Protein AF-A0A5S3SB17-F1 (afdb_monomer_lite)

Structure (mmCIF, N/CA/C/O backbone):
data_AF-A0A5S3SB17-F1
#
_entry.id   AF-A0A5S3SB17-F1
#
loop_
_atom_site.group_PDB
_atom_site.id
_atom_site.type_symbol
_atom_site.label_atom_id
_atom_site.label_alt_id
_atom_site.label_comp_id
_atom_site.label_asym_id
_atom_site.label_entity_id
_atom_site.label_seq_id
_atom_site.pdbx_PDB_i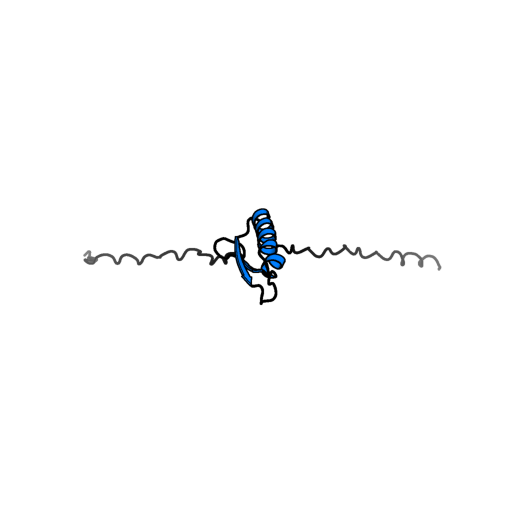ns_code
_atom_site.Cartn_x
_atom_site.Cartn_y
_atom_site.Cartn_z
_atom_site.occupancy
_atom_site.B_iso_or_equiv
_atom_site.auth_seq_id
_atom_site.auth_comp_id
_atom_site.auth_asym_id
_atom_site.auth_atom_id
_atom_site.pdbx_PDB_model_num
ATOM 1 N N . MET A 1 1 ? 62.655 42.473 -9.361 1.00 47.12 1 MET A N 1
ATOM 2 C CA . MET A 1 1 ? 61.845 42.628 -10.588 1.00 47.12 1 MET A CA 1
ATOM 3 C C . MET A 1 1 ? 60.594 41.774 -10.428 1.00 47.12 1 MET A C 1
ATOM 5 O O . MET A 1 1 ? 60.666 40.560 -10.563 1.00 47.12 1 MET A O 1
ATOM 9 N N . SER A 1 2 ? 59.491 42.386 -9.990 1.00 50.31 2 SER A N 1
ATOM 10 C CA . SER A 1 2 ? 58.206 41.725 -9.734 1.00 50.31 2 SER A CA 1
ATOM 11 C C . SER A 1 2 ? 57.510 41.427 -11.061 1.00 50.31 2 SER A C 1
ATOM 13 O O . SER A 1 2 ? 57.003 42.321 -11.732 1.00 50.31 2 SER A O 1
ATOM 15 N N . LYS A 1 3 ? 57.520 40.157 -11.468 1.00 53.22 3 LYS A N 1
ATOM 16 C CA . LYS A 1 3 ? 56.873 39.688 -12.697 1.00 53.22 3 LYS A CA 1
ATOM 17 C C . LYS A 1 3 ? 55.913 38.547 -12.381 1.00 53.22 3 LYS A C 1
ATOM 19 O O . LYS A 1 3 ? 56.143 37.411 -12.761 1.00 53.22 3 LYS A O 1
ATOM 24 N N . PHE A 1 4 ? 54.831 38.882 -11.687 1.00 56.66 4 PHE A N 1
ATOM 25 C CA . PHE A 1 4 ? 53.635 38.041 -11.608 1.00 56.66 4 PHE A CA 1
ATOM 26 C C . PHE A 1 4 ? 52.398 38.904 -11.866 1.00 56.66 4 PHE A C 1
ATOM 28 O O . PHE A 1 4 ? 51.474 38.988 -11.066 1.00 56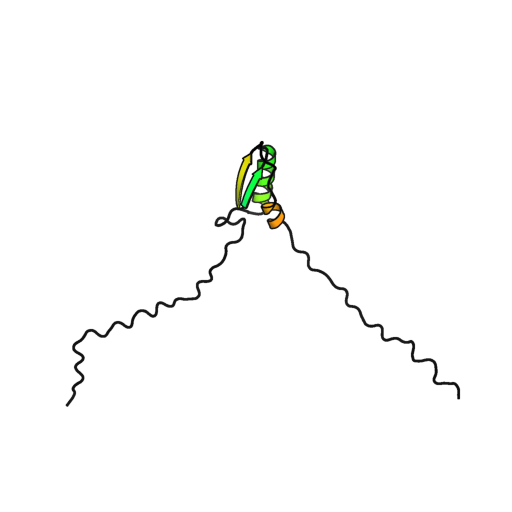.66 4 PHE A O 1
ATOM 35 N N . PHE A 1 5 ? 52.411 39.590 -13.010 1.00 53.97 5 PHE A N 1
ATOM 36 C CA . PHE A 1 5 ? 51.205 40.133 -13.619 1.00 53.97 5 PHE A CA 1
ATOM 37 C C . PHE A 1 5 ? 50.408 38.967 -14.211 1.00 53.97 5 PHE A C 1
ATOM 39 O O . PHE A 1 5 ? 50.555 38.639 -15.387 1.00 53.97 5 PHE A O 1
ATOM 46 N N . PHE A 1 6 ? 49.562 38.327 -13.410 1.00 60.81 6 PHE A N 1
ATOM 47 C CA . PHE A 1 6 ? 48.415 37.625 -13.974 1.00 60.81 6 PHE A CA 1
ATOM 48 C C . PHE A 1 6 ? 47.397 38.698 -14.395 1.00 60.81 6 PHE A C 1
ATOM 50 O O . PHE A 1 6 ? 46.611 39.170 -13.585 1.00 60.81 6 PHE A O 1
ATOM 57 N N . MET A 1 7 ? 47.445 39.134 -15.661 1.00 62.25 7 MET A N 1
ATOM 58 C CA . MET A 1 7 ? 46.449 40.032 -16.282 1.00 62.25 7 MET A CA 1
ATOM 59 C C . MET A 1 7 ? 45.224 39.263 -16.824 1.00 62.25 7 MET A C 1
ATOM 61 O O . MET A 1 7 ? 44.619 39.662 -17.816 1.00 62.25 7 MET A O 1
ATOM 65 N N . GLY A 1 8 ? 44.871 38.131 -16.213 1.00 70.88 8 GLY A N 1
ATOM 66 C CA . GLY A 1 8 ? 43.667 37.361 -16.535 1.00 70.88 8 GLY A CA 1
ATOM 67 C C . GLY A 1 8 ? 42.650 37.453 -15.400 1.00 70.88 8 GLY A C 1
ATOM 68 O O . GLY A 1 8 ? 43.031 37.673 -14.250 1.00 70.88 8 GLY A O 1
ATOM 69 N N . LYS A 1 9 ? 41.354 37.267 -15.698 1.00 70.94 9 LYS A N 1
ATOM 70 C CA . LYS A 1 9 ? 40.372 37.003 -14.633 1.00 70.94 9 LYS A CA 1
ATOM 71 C C . LYS A 1 9 ? 40.830 35.731 -13.905 1.00 70.94 9 LYS A C 1
ATOM 73 O O . LYS A 1 9 ? 41.146 34.769 -14.603 1.00 70.94 9 LYS A O 1
ATOM 78 N N . PRO A 1 10 ? 40.902 35.706 -12.562 1.00 69.19 10 PRO A N 1
ATOM 79 C CA . PRO A 1 10 ? 41.163 34.456 -11.863 1.00 69.19 10 PRO A CA 1
ATOM 80 C C . PRO A 1 10 ? 40.100 33.451 -12.305 1.00 69.19 10 PRO A C 1
ATOM 82 O O . PRO A 1 10 ? 38.916 33.804 -12.341 1.00 69.19 10 PRO A O 1
ATOM 85 N N . ASP A 1 11 ? 40.513 32.236 -12.674 1.00 68.12 11 ASP A N 1
ATOM 86 C CA . ASP A 1 11 ? 39.555 31.162 -12.912 1.00 68.12 11 ASP A CA 1
ATOM 87 C C . ASP A 1 11 ? 38.698 31.049 -11.653 1.00 68.12 11 ASP A C 1
ATOM 89 O O . ASP A 1 11 ? 39.202 30.833 -10.547 1.00 68.12 11 ASP A O 1
ATOM 93 N N . ILE A 1 12 ? 37.395 31.291 -11.807 1.00 67.25 12 ILE A N 1
ATOM 94 C CA . ILE A 1 12 ? 36.439 31.097 -10.726 1.00 67.25 12 ILE A CA 1
ATOM 95 C C . ILE A 1 12 ? 36.521 29.609 -10.437 1.00 67.25 12 ILE A C 1
ATOM 97 O O . ILE A 1 12 ? 36.083 28.815 -11.270 1.00 67.25 12 ILE A O 1
ATOM 101 N N . MET A 1 13 ? 37.134 29.248 -9.304 1.00 69.62 13 MET A N 1
ATOM 102 C CA . MET A 1 13 ? 37.227 27.865 -8.854 1.00 69.62 13 MET A CA 1
ATOM 103 C C . MET A 1 13 ? 35.848 27.247 -9.049 1.00 69.62 13 MET A C 1
ATOM 105 O O . MET A 1 13 ? 34.868 27.740 -8.478 1.00 69.62 13 MET A O 1
ATOM 109 N N . GLY A 1 14 ? 35.770 26.271 -9.965 1.00 65.69 14 GLY A N 1
ATOM 110 C CA . GLY A 1 14 ? 34.513 25.646 -10.347 1.00 65.69 14 GLY A CA 1
ATOM 111 C C . GLY A 1 14 ? 33.789 25.296 -9.064 1.00 65.69 14 GLY A C 1
ATOM 112 O O . GLY A 1 14 ? 34.422 24.780 -8.144 1.00 65.69 14 GLY A O 1
ATOM 113 N N . LYS A 1 15 ? 32.516 25.692 -8.947 1.00 65.94 15 LYS A N 1
ATOM 114 C CA . LYS A 1 15 ? 31.749 25.425 -7.733 1.00 65.94 15 LYS A CA 1
ATOM 115 C C . LYS A 1 15 ? 31.974 23.955 -7.412 1.00 65.94 15 LYS A C 1
ATOM 117 O O . LYS A 1 15 ? 31.546 23.097 -8.185 1.00 65.94 15 LYS A O 1
ATOM 122 N N . ASN A 1 16 ? 32.621 23.680 -6.281 1.00 63.56 16 ASN A N 1
ATOM 123 C CA . ASN A 1 16 ? 32.537 22.391 -5.620 1.00 63.56 16 ASN A CA 1
ATOM 124 C C . ASN A 1 16 ? 31.099 22.346 -5.121 1.00 63.56 16 ASN A C 1
ATOM 126 O O . ASN A 1 16 ? 30.833 22.587 -3.948 1.00 63.56 16 ASN A O 1
ATOM 130 N N . ASN A 1 17 ? 30.165 22.221 -6.068 1.00 60.56 17 ASN A N 1
ATOM 131 C CA . ASN A 1 17 ? 28.787 21.883 -5.845 1.00 60.56 17 ASN A CA 1
ATOM 132 C C . ASN A 1 17 ? 28.909 20.666 -4.952 1.00 60.56 17 ASN A C 1
ATOM 134 O O . ASN A 1 17 ? 29.341 19.598 -5.389 1.00 60.56 17 ASN A O 1
ATOM 138 N N . SER A 1 18 ? 28.696 20.907 -3.667 1.00 62.84 18 SER A N 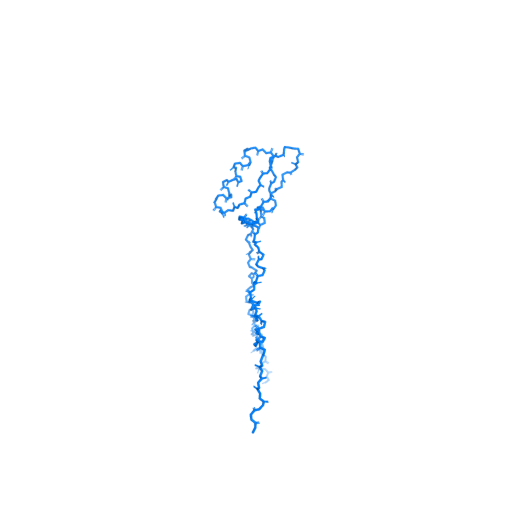1
ATOM 139 C CA . SER A 1 18 ? 28.556 19.875 -2.689 1.00 62.84 18 SER A CA 1
ATOM 140 C C . SER A 1 18 ? 27.394 19.062 -3.217 1.00 62.84 18 SER A C 1
ATOM 142 O O . SER A 1 18 ? 26.231 19.406 -3.020 1.00 62.84 18 SER A O 1
ATOM 144 N N . ASN A 1 19 ? 27.723 17.977 -3.914 1.00 63.00 19 ASN A N 1
ATOM 145 C CA . ASN A 1 19 ? 26.845 16.841 -4.058 1.00 63.00 19 ASN A CA 1
ATOM 146 C C . ASN A 1 19 ? 26.668 16.321 -2.627 1.00 63.00 19 ASN A C 1
ATOM 148 O O . ASN A 1 19 ? 27.323 15.372 -2.203 1.00 63.00 19 ASN A O 1
ATOM 152 N N . GLY A 1 20 ? 25.894 17.062 -1.833 1.00 71.56 20 GLY A N 1
ATOM 153 C CA . GLY A 1 20 ? 25.590 16.752 -0.459 1.00 71.56 20 GLY A CA 1
ATOM 154 C C . GLY A 1 20 ? 24.864 15.421 -0.420 1.00 71.56 20 GLY A C 1
ATOM 155 O O . GLY A 1 20 ? 24.406 14.900 -1.440 1.00 71.56 20 GLY A O 1
ATOM 156 N N . PHE A 1 21 ? 24.759 14.861 0.776 1.00 74.44 21 PHE A N 1
ATOM 157 C CA . PHE A 1 21 ? 24.005 13.639 0.983 1.00 74.44 21 PHE A CA 1
ATOM 158 C C . PHE A 1 21 ? 22.550 13.844 0.534 1.00 74.44 21 PHE A C 1
ATOM 160 O O . PHE A 1 21 ? 21.754 14.475 1.225 1.00 74.44 21 PHE A O 1
ATOM 167 N N . ALA A 1 22 ? 22.217 13.319 -0.644 1.00 72.38 22 ALA A N 1
ATOM 168 C CA . ALA A 1 22 ? 20.863 13.225 -1.161 1.00 72.38 22 ALA A CA 1
ATOM 169 C C . ALA A 1 22 ? 20.425 11.764 -1.004 1.00 72.38 22 ALA A C 1
ATOM 171 O O . ALA A 1 22 ? 20.594 10.970 -1.938 1.00 72.38 22 ALA A O 1
ATOM 172 N N . PRO A 1 23 ? 19.925 11.355 0.178 1.00 76.56 23 PRO A N 1
ATOM 173 C CA . PRO A 1 23 ? 19.426 10.005 0.336 1.00 76.56 23 PRO A CA 1
ATOM 174 C C . PRO A 1 23 ? 18.265 9.849 -0.638 1.00 76.56 23 PRO A C 1
ATOM 176 O O . PRO A 1 23 ? 17.261 10.557 -0.537 1.00 76.56 23 PRO A O 1
ATOM 179 N N . LYS A 1 24 ? 18.399 8.921 -1.586 1.00 75.06 24 LYS A N 1
ATOM 180 C CA . LYS A 1 24 ? 17.292 8.462 -2.426 1.00 75.06 24 LYS A CA 1
ATOM 181 C C . LYS A 1 24 ? 16.307 7.716 -1.524 1.00 75.06 24 LYS A C 1
ATOM 183 O O . LYS A 1 24 ? 16.301 6.490 -1.484 1.00 75.06 24 LYS A O 1
ATOM 188 N N . ARG A 1 25 ? 15.542 8.455 -0.714 1.00 76.12 25 ARG A N 1
ATOM 189 C CA . ARG A 1 25 ? 14.531 7.885 0.175 1.00 76.12 25 ARG A CA 1
ATOM 190 C C . ARG A 1 25 ? 13.444 7.292 -0.703 1.00 76.12 25 ARG A C 1
ATOM 192 O O . ARG A 1 25 ? 12.746 8.015 -1.408 1.00 76.12 25 ARG A O 1
ATOM 199 N N . ILE A 1 26 ? 13.330 5.972 -0.670 1.00 81.25 26 ILE A N 1
ATOM 200 C CA . ILE A 1 26 ? 12.218 5.266 -1.292 1.00 81.25 26 ILE A CA 1
ATOM 201 C C . ILE A 1 26 ? 10.995 5.553 -0.416 1.00 81.25 26 ILE A C 1
ATOM 203 O O . ILE A 1 26 ? 10.991 5.227 0.772 1.00 81.25 26 ILE A O 1
ATOM 207 N N . ALA A 1 27 ? 9.995 6.233 -0.979 1.00 83.88 27 ALA A N 1
ATOM 208 C CA . ALA A 1 27 ? 8.721 6.456 -0.304 1.00 83.88 27 ALA A CA 1
ATOM 209 C C . ALA A 1 27 ? 8.010 5.113 -0.091 1.00 83.88 27 ALA A C 1
ATOM 211 O O . ALA A 1 27 ? 8.046 4.242 -0.963 1.00 83.88 27 ALA A O 1
ATOM 212 N N . LYS A 1 28 ? 7.390 4.939 1.078 1.00 85.38 28 LYS A N 1
ATOM 213 C CA . LYS A 1 28 ? 6.641 3.723 1.409 1.00 85.38 28 LYS A CA 1
ATOM 214 C C . LYS A 1 28 ? 5.324 3.681 0.632 1.00 85.38 28 LYS A C 1
ATOM 216 O O . LYS A 1 28 ? 4.776 4.732 0.302 1.00 85.38 28 LYS A O 1
ATOM 221 N N . LEU A 1 29 ? 4.829 2.477 0.364 1.00 87.38 29 LEU A N 1
ATOM 222 C CA . LEU A 1 29 ? 3.484 2.272 -0.176 1.00 87.38 29 LEU A CA 1
ATOM 223 C C . LEU A 1 29 ? 2.433 2.766 0.833 1.00 87.38 29 LEU A C 1
ATOM 225 O O . LEU A 1 29 ? 2.667 2.698 2.040 1.00 87.38 29 LEU A O 1
ATOM 229 N N . GLY A 1 30 ? 1.321 3.302 0.331 1.00 85.25 30 GLY A N 1
ATOM 230 C CA . GLY A 1 30 ? 0.262 3.924 1.134 1.00 85.25 30 GLY A CA 1
ATOM 231 C C . GLY A 1 30 ? 0.512 5.388 1.506 1.00 85.25 30 GLY A C 1
ATOM 232 O O . GLY A 1 30 ? -0.262 5.957 2.270 1.00 85.25 30 GLY A O 1
ATOM 233 N N . THR A 1 31 ? 1.570 6.016 0.978 1.00 87.50 31 THR A N 1
ATOM 234 C CA . THR A 1 31 ? 1.820 7.463 1.137 1.00 87.50 31 THR A CA 1
ATOM 235 C C . THR A 1 31 ? 1.291 8.242 -0.065 1.00 87.50 31 THR A C 1
ATOM 237 O O . THR A 1 31 ? 1.130 7.670 -1.137 1.00 87.50 31 THR A O 1
ATOM 240 N N . GLU A 1 32 ? 1.096 9.557 0.060 1.00 87.19 32 GLU A N 1
ATOM 241 C CA . GLU A 1 32 ? 0.647 10.421 -1.052 1.00 87.19 32 GLU A CA 1
ATOM 242 C C . GLU A 1 32 ? 1.491 10.249 -2.328 1.00 87.19 32 GLU A C 1
ATOM 244 O O . GLU A 1 32 ? 0.981 10.280 -3.444 1.00 87.19 32 GLU A O 1
ATOM 249 N N . LEU A 1 33 ? 2.801 10.028 -2.165 1.00 86.94 33 LEU A N 1
ATOM 250 C CA . LEU A 1 33 ? 3.738 9.842 -3.275 1.00 86.94 33 LEU A CA 1
ATOM 251 C C . LEU A 1 33 ? 3.659 8.447 -3.911 1.00 86.94 33 LEU A C 1
ATOM 253 O O . LEU A 1 33 ? 4.142 8.260 -5.029 1.00 86.94 33 LEU A O 1
ATOM 257 N N . ARG A 1 34 ? 3.138 7.454 -3.183 1.00 88.50 34 ARG A N 1
ATOM 258 C CA . ARG A 1 34 ? 2.987 6.060 -3.622 1.00 88.50 34 ARG A CA 1
ATOM 259 C C . ARG A 1 34 ? 1.708 5.464 -3.016 1.00 88.50 34 ARG A C 1
ATOM 261 O O . ARG A 1 34 ? 1.811 4.736 -2.023 1.00 88.50 34 ARG A O 1
ATOM 268 N N . PRO A 1 35 ? 0.529 5.779 -3.574 1.00 90.88 35 PRO A N 1
ATOM 269 C CA . PRO A 1 35 ? -0.729 5.222 -3.095 1.00 90.88 35 PRO A CA 1
ATOM 270 C C . PRO A 1 35 ? -0.795 3.707 -3.342 1.00 90.88 35 PRO A C 1
ATOM 272 O O . PRO A 1 35 ? -0.115 3.188 -4.230 1.00 90.88 35 PRO A O 1
ATOM 275 N N . LEU A 1 36 ? -1.599 3.006 -2.543 1.00 90.94 36 LEU A N 1
ATOM 276 C CA . LEU A 1 36 ? -1.922 1.584 -2.734 1.00 90.94 36 LEU A CA 1
ATOM 277 C C . LEU A 1 36 ? -2.804 1.402 -3.973 1.00 90.94 36 LEU A C 1
ATOM 279 O O . LEU A 1 36 ? -3.624 2.267 -4.268 1.00 90.94 36 LEU A O 1
ATOM 283 N N . THR A 1 37 ? -2.659 0.289 -4.683 1.00 91.75 37 THR A N 1
ATOM 284 C CA . THR A 1 37 ? -3.504 -0.051 -5.835 1.00 91.75 37 THR A CA 1
ATOM 285 C C . THR A 1 37 ? -4.421 -1.199 -5.443 1.00 91.75 37 THR A C 1
ATOM 287 O O . THR A 1 37 ? -3.946 -2.306 -5.198 1.00 91.75 37 THR A O 1
ATOM 290 N N . LEU A 1 38 ? -5.726 -0.937 -5.357 1.00 89.62 38 LEU A N 1
ATOM 291 C CA . LEU A 1 38 ? -6.713 -1.912 -4.890 1.00 89.62 38 LEU A CA 1
ATOM 292 C C . LEU A 1 38 ? -7.810 -2.101 -5.940 1.00 89.62 38 LEU A C 1
ATOM 294 O O . LEU A 1 38 ? -8.275 -1.132 -6.544 1.00 89.62 38 LEU A O 1
ATOM 298 N N . ILE A 1 39 ? -8.238 -3.348 -6.140 1.00 90.25 39 ILE A N 1
ATOM 299 C CA . ILE A 1 39 ? -9.350 -3.695 -7.032 1.00 90.25 39 ILE A CA 1
ATOM 300 C C . ILE A 1 39 ? -10.452 -4.327 -6.196 1.00 90.25 39 ILE A C 1
ATOM 302 O O . ILE A 1 39 ? -10.214 -5.323 -5.517 1.00 90.25 39 ILE A O 1
ATOM 306 N N . VAL A 1 40 ? -11.656 -3.766 -6.276 1.00 90.06 40 VAL A N 1
ATOM 307 C CA . VAL A 1 40 ? -12.835 -4.241 -5.541 1.00 90.06 40 VAL A CA 1
ATOM 308 C C . VAL A 1 40 ? -13.983 -4.572 -6.480 1.00 90.06 40 VAL A C 1
ATOM 310 O O . VAL A 1 40 ? -14.122 -3.992 -7.554 1.00 90.06 40 VAL A O 1
ATOM 313 N N . ASN A 1 41 ? -14.855 -5.482 -6.055 1.00 90.00 41 ASN A N 1
ATOM 314 C CA . ASN A 1 41 ? -15.915 -5.995 -6.925 1.00 90.00 41 ASN A CA 1
ATOM 315 C C . ASN A 1 41 ? -17.220 -5.191 -6.828 1.00 90.00 41 ASN A C 1
ATOM 317 O O . ASN A 1 41 ? -18.053 -5.259 -7.731 1.00 90.00 41 ASN A O 1
ATOM 321 N N . SER A 1 42 ? -17.424 -4.447 -5.737 1.00 88.44 42 SER A N 1
ATOM 322 C CA . SER A 1 42 ? -18.664 -3.715 -5.463 1.00 88.44 42 SER A CA 1
ATOM 323 C C . SER A 1 42 ? -18.415 -2.400 -4.724 1.00 88.44 42 SER A C 1
ATOM 325 O O . SER A 1 42 ? -17.374 -2.204 -4.097 1.00 88.44 42 SER A O 1
ATOM 327 N N . VAL A 1 43 ? -19.406 -1.507 -4.783 1.00 86.50 43 VAL A N 1
ATOM 328 C CA . VAL A 1 43 ? -19.370 -0.191 -4.123 1.00 86.50 43 VAL A CA 1
ATOM 329 C C . VAL A 1 43 ? -19.484 -0.316 -2.599 1.00 86.50 43 VAL A C 1
ATOM 331 O O . VAL A 1 43 ? -18.871 0.457 -1.871 1.00 86.50 43 VAL A O 1
ATOM 334 N N . GLU A 1 44 ? -20.211 -1.317 -2.097 1.00 89.12 44 GLU A N 1
ATOM 335 C CA . GLU A 1 44 ? -20.299 -1.585 -0.653 1.00 89.12 44 GLU A CA 1
ATOM 336 C C . GLU A 1 44 ? -18.910 -1.913 -0.088 1.00 89.12 44 GLU A C 1
ATOM 338 O O . GLU A 1 44 ? -18.449 -1.262 0.850 1.00 89.12 44 GLU A O 1
ATOM 343 N N . ARG A 1 45 ? -18.182 -2.820 -0.754 1.00 89.12 45 ARG A N 1
ATOM 344 C CA . ARG A 1 45 ? -16.799 -3.182 -0.401 1.00 89.12 45 ARG A CA 1
ATOM 345 C C . ARG A 1 45 ? -15.833 -2.007 -0.522 1.00 89.12 45 ARG A C 1
ATOM 347 O O . ARG A 1 45 ? -14.929 -1.882 0.296 1.00 89.12 45 ARG A O 1
ATOM 354 N N . GLN A 1 46 ? -16.028 -1.133 -1.508 1.00 89.12 46 GLN A N 1
ATOM 355 C CA . GLN A 1 46 ? -15.243 0.095 -1.619 1.00 89.12 46 GLN A CA 1
ATOM 356 C C . GLN A 1 46 ? -15.382 0.960 -0.358 1.00 89.12 46 GLN A C 1
ATOM 358 O O . GLN A 1 46 ? -14.370 1.368 0.204 1.00 89.12 46 GLN A O 1
ATOM 363 N N . SER A 1 47 ? -16.612 1.190 0.112 1.00 88.50 47 SER A N 1
ATOM 364 C CA . SER A 1 47 ? -16.861 2.041 1.284 1.00 88.50 47 SER A CA 1
ATOM 365 C C . SER A 1 47 ? -16.260 1.476 2.577 1.00 88.50 47 SER A C 1
ATOM 367 O O . SER A 1 47 ? -15.739 2.224 3.402 1.00 88.50 47 SER A O 1
ATOM 369 N N . GLU A 1 48 ? -16.263 0.148 2.731 1.00 89.94 48 GLU A N 1
ATOM 370 C CA . GLU A 1 48 ? -15.605 -0.527 3.855 1.00 89.94 48 GLU A CA 1
ATOM 371 C C . GLU A 1 48 ? -14.091 -0.286 3.836 1.00 89.94 48 GLU A C 1
ATOM 373 O O . GLU A 1 48 ? -13.494 0.036 4.863 1.00 89.94 48 GLU A O 1
ATOM 378 N N . ILE A 1 49 ? -13.465 -0.419 2.663 1.00 90.75 49 ILE A N 1
ATOM 379 C CA . ILE A 1 49 ? -12.021 -0.221 2.508 1.00 90.75 49 ILE A CA 1
ATOM 380 C C . ILE A 1 49 ? -11.640 1.245 2.710 1.00 90.75 49 ILE A C 1
ATOM 382 O O . ILE A 1 49 ? -10.620 1.520 3.336 1.00 90.75 49 ILE A O 1
ATOM 386 N N . GLU A 1 50 ? -12.454 2.188 2.239 1.00 90.06 50 GLU A N 1
ATOM 387 C CA . GLU A 1 50 ? -12.244 3.619 2.483 1.00 90.06 50 GLU A CA 1
ATOM 388 C C . GLU A 1 50 ? -12.237 3.940 3.984 1.00 90.06 50 GLU A C 1
ATOM 390 O O . GLU A 1 50 ? -11.329 4.627 4.448 1.00 90.06 50 GLU A O 1
ATOM 395 N N . ALA A 1 51 ? -13.149 3.354 4.767 1.00 92.25 51 ALA A N 1
ATOM 396 C CA . ALA A 1 51 ? -13.158 3.523 6.221 1.00 92.25 51 ALA A CA 1
ATOM 397 C C . ALA A 1 51 ? -11.873 2.988 6.888 1.00 92.25 51 ALA A C 1
ATOM 399 O O . ALA A 1 51 ? -11.311 3.633 7.775 1.00 92.25 51 ALA A O 1
ATOM 400 N N . ILE A 1 52 ? -11.366 1.838 6.430 1.00 91.88 52 ILE A N 1
ATOM 401 C CA . ILE A 1 52 ? -10.103 1.255 6.920 1.00 91.88 52 ILE A CA 1
ATOM 402 C C . ILE A 1 52 ? -8.911 2.154 6.553 1.00 91.88 52 ILE A C 1
ATOM 404 O O . ILE A 1 52 ? -8.006 2.369 7.363 1.00 91.88 52 ILE A O 1
ATOM 408 N N . LEU A 1 53 ? -8.895 2.701 5.336 1.00 90.75 53 LEU A N 1
ATOM 409 C CA . LEU A 1 53 ? -7.838 3.604 4.880 1.00 90.75 53 LEU A CA 1
ATOM 410 C C . LEU A 1 53 ? -7.819 4.910 5.681 1.00 90.75 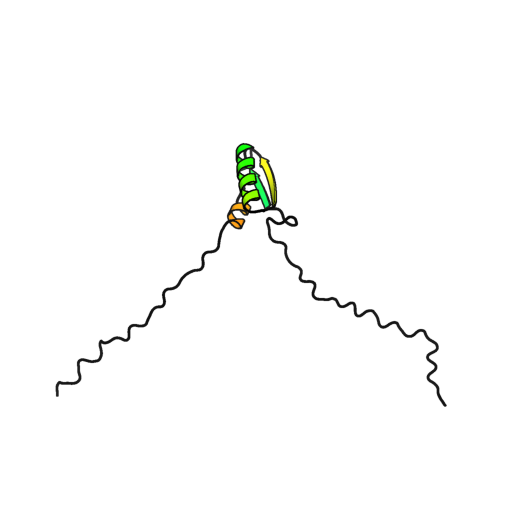53 LEU A C 1
ATOM 412 O O . LEU A 1 53 ? -6.734 5.390 6.015 1.00 90.75 53 LEU A O 1
ATOM 416 N N . GLU A 1 54 ? -8.986 5.452 6.036 1.00 90.62 54 GLU A N 1
ATOM 417 C CA . GLU A 1 54 ? -9.106 6.627 6.904 1.00 90.62 54 GLU A CA 1
ATOM 418 C C . GLU A 1 54 ? -8.589 6.347 8.321 1.00 90.62 54 GLU A C 1
ATOM 420 O O . GLU A 1 54 ? -7.773 7.118 8.836 1.00 90.62 54 GLU A O 1
ATOM 425 N N . GLU A 1 55 ? -8.979 5.218 8.925 1.00 92.62 55 GLU A N 1
ATOM 426 C CA . GLU A 1 55 ? -8.507 4.809 10.257 1.00 92.62 55 GLU A CA 1
ATOM 427 C C . GLU A 1 55 ? -6.975 4.713 10.312 1.00 92.62 55 GLU A C 1
ATOM 429 O O . GLU A 1 55 ? -6.339 5.134 11.283 1.00 92.62 55 GLU A O 1
ATOM 434 N N . HIS A 1 56 ? -6.363 4.211 9.239 1.00 89.44 56 HIS A N 1
ATOM 435 C CA . HIS A 1 56 ? -4.917 4.051 9.135 1.00 89.44 56 HIS A CA 1
ATOM 436 C C . HIS A 1 56 ? -4.190 5.238 8.488 1.00 89.44 56 HIS A C 1
ATOM 438 O O . HIS A 1 56 ? -2.958 5.211 8.397 1.00 89.44 56 HIS A O 1
ATOM 444 N N . SER A 1 57 ? -4.915 6.290 8.086 1.00 89.75 57 SER A N 1
ATOM 445 C CA . SER A 1 57 ? -4.376 7.472 7.393 1.00 89.75 57 SER A CA 1
ATOM 446 C C . SER A 1 57 ? -3.515 7.107 6.171 1.00 89.75 57 SER A C 1
ATOM 448 O O . SER A 1 57 ? -2.419 7.642 5.979 1.00 89.75 57 SER A O 1
ATOM 450 N N . MET A 1 58 ? -3.990 6.152 5.367 1.00 89.94 58 MET A N 1
ATOM 451 C CA . MET A 1 58 ? -3.313 5.640 4.173 1.00 89.94 58 MET A CA 1
ATOM 452 C C . MET A 1 58 ? -3.988 6.136 2.892 1.00 89.94 58 MET A C 1
ATOM 454 O O . MET A 1 58 ? -5.200 6.315 2.839 1.00 89.94 58 MET A O 1
ATOM 458 N N . PHE A 1 59 ? -3.201 6.305 1.828 1.00 89.88 59 PHE A N 1
ATOM 459 C CA . PHE A 1 59 ? -3.701 6.721 0.515 1.00 89.88 59 PHE A CA 1
ATOM 460 C C . PHE A 1 59 ? -3.764 5.529 -0.443 1.00 89.88 59 PHE A C 1
ATOM 462 O O . PHE A 1 59 ? -2.775 4.805 -0.597 1.00 89.88 59 PHE A O 1
ATOM 469 N N . ALA A 1 60 ? -4.896 5.352 -1.127 1.00 90.81 60 ALA A N 1
ATOM 470 C CA . ALA A 1 60 ? -5.092 4.305 -2.127 1.00 90.81 60 ALA A CA 1
ATOM 471 C C . ALA A 1 60 ? -5.840 4.820 -3.364 1.00 90.81 60 ALA A C 1
ATOM 473 O O . ALA A 1 60 ? -6.641 5.747 -3.290 1.00 90.81 60 ALA A O 1
ATOM 474 N N . SER A 1 61 ? -5.578 4.184 -4.501 1.00 90.62 61 SER A N 1
ATOM 475 C CA . SER A 1 61 ? -6.359 4.264 -5.726 1.00 90.62 61 SER A CA 1
ATOM 476 C C . SER A 1 61 ? -7.191 2.988 -5.822 1.00 90.62 61 SER A C 1
ATOM 478 O O . SER A 1 61 ? -6.638 1.892 -5.933 1.00 90.62 61 SER A O 1
ATOM 480 N N . ILE A 1 62 ? -8.513 3.138 -5.716 1.00 88.00 62 ILE A N 1
ATOM 481 C CA . ILE A 1 62 ? -9.461 2.023 -5.733 1.00 88.00 62 ILE A CA 1
ATOM 482 C C . ILE A 1 62 ? -10.151 1.984 -7.097 1.00 88.00 62 ILE A C 1
ATOM 484 O O . ILE A 1 62 ? -10.743 2.973 -7.531 1.00 88.00 62 ILE A O 1
ATOM 488 N N . GLU A 1 63 ? -10.090 0.835 -7.765 1.00 89.00 63 GLU A N 1
ATOM 489 C CA . GLU A 1 63 ? -10.827 0.568 -8.998 1.00 89.00 63 GLU A CA 1
ATOM 490 C C . GLU A 1 63 ? -11.931 -0.465 -8.744 1.00 89.00 63 GLU A C 1
ATOM 492 O O . GLU A 1 63 ? -11.663 -1.569 -8.270 1.00 89.00 63 GLU A O 1
ATOM 497 N N . VAL A 1 64 ? -13.176 -0.135 -9.100 1.00 87.38 64 VAL A N 1
ATOM 498 C CA . VAL A 1 64 ? -14.301 -1.074 -8.989 1.00 87.38 64 VAL A CA 1
ATOM 499 C C . VAL A 1 64 ? -14.445 -1.862 -10.291 1.00 87.38 64 VAL A C 1
ATOM 501 O O . VAL A 1 64 ? -14.780 -1.293 -11.332 1.00 87.38 64 VAL A O 1
ATOM 504 N N . LYS A 1 65 ? -14.202 -3.174 -10.250 1.00 87.31 65 LYS A N 1
ATOM 505 C CA . LYS A 1 65 ? -14.334 -4.088 -11.394 1.00 87.31 65 LYS A CA 1
ATOM 506 C C . LYS A 1 65 ? -15.065 -5.357 -10.966 1.00 87.31 65 LYS A C 1
ATOM 508 O O . LYS A 1 65 ? -14.497 -6.203 -10.294 1.00 87.31 65 LYS A O 1
ATOM 513 N N . ALA A 1 66 ? -16.308 -5.522 -11.415 1.00 81.06 66 ALA A N 1
ATOM 514 C CA . ALA A 1 66 ? -17.128 -6.689 -11.072 1.00 81.06 66 ALA A CA 1
ATOM 515 C C . ALA A 1 66 ? -16.692 -7.997 -11.770 1.00 81.06 66 ALA A C 1
ATOM 517 O O . ALA A 1 66 ? -17.051 -9.082 -11.323 1.00 81.06 66 ALA A O 1
ATOM 518 N N . GLU A 1 67 ? -15.945 -7.906 -12.875 1.00 81.12 67 GLU A N 1
ATOM 519 C CA . GLU A 1 67 ? -15.544 -9.067 -13.688 1.00 81.12 67 GLU A CA 1
ATOM 520 C C . GLU A 1 67 ? -14.203 -9.689 -13.266 1.00 81.12 67 GLU A C 1
ATOM 522 O O . GLU A 1 67 ? -13.876 -10.801 -13.677 1.00 81.12 67 GLU A O 1
ATOM 527 N N . VAL A 1 68 ? -13.410 -8.972 -12.469 1.00 84.75 68 VAL A N 1
ATOM 528 C CA . VAL A 1 68 ? -12.052 -9.369 -12.077 1.00 84.75 68 VAL A CA 1
ATOM 529 C C . VAL A 1 68 ? -12.085 -9.872 -10.630 1.00 84.75 68 VAL A C 1
ATOM 531 O O . VAL A 1 68 ? -12.881 -9.371 -9.839 1.00 84.75 68 VAL A O 1
ATOM 534 N N . PRO A 1 69 ? -11.266 -10.871 -10.251 1.00 80.69 69 PRO A N 1
ATOM 535 C CA . PRO A 1 69 ? -11.109 -11.234 -8.846 1.00 80.69 69 PRO A CA 1
ATOM 536 C C . PRO A 1 69 ? -10.599 -10.046 -8.018 1.00 80.69 69 PRO A C 1
ATOM 538 O O . PRO A 1 69 ? -9.724 -9.303 -8.460 1.00 80.69 69 PRO A O 1
ATOM 541 N N . GLU A 1 70 ? -11.135 -9.914 -6.807 1.00 83.25 70 GLU A N 1
ATOM 542 C CA . GLU A 1 70 ? -10.784 -8.854 -5.860 1.00 83.25 70 GLU A CA 1
ATOM 543 C C . GLU A 1 70 ? -9.292 -8.925 -5.498 1.00 83.25 70 GLU A C 1
ATOM 545 O O . GLU A 1 70 ? -8.769 -10.004 -5.198 1.00 83.25 70 GLU A O 1
ATOM 550 N N . ASP A 1 71 ? -8.606 -7.778 -5.521 1.00 88.62 71 ASP A N 1
ATOM 551 C CA . ASP A 1 71 ? -7.186 -7.673 -5.182 1.00 88.62 71 ASP A CA 1
ATOM 552 C C . ASP A 1 71 ? -6.965 -6.626 -4.085 1.00 88.62 71 ASP A C 1
ATOM 554 O O . ASP A 1 71 ? -6.946 -5.419 -4.333 1.00 88.62 71 ASP A O 1
ATOM 558 N N . ILE A 1 72 ? -6.796 -7.129 -2.859 1.00 89.12 72 ILE A N 1
ATOM 559 C CA . ILE A 1 72 ? -6.569 -6.355 -1.626 1.00 89.12 72 ILE A CA 1
ATOM 560 C C . ILE A 1 72 ? -5.239 -6.701 -0.941 1.00 89.12 72 ILE A C 1
ATOM 562 O O . ILE A 1 72 ? -4.965 -6.268 0.177 1.00 89.12 72 ILE A O 1
ATOM 566 N N . ARG A 1 73 ? -4.371 -7.461 -1.618 1.00 89.12 73 ARG A N 1
ATOM 567 C CA . ARG A 1 73 ? -3.136 -8.006 -1.028 1.00 89.12 73 ARG A CA 1
ATOM 568 C C . ARG A 1 73 ? -2.188 -6.920 -0.524 1.00 89.12 73 ARG A C 1
ATOM 570 O O . ARG A 1 73 ? -1.470 -7.133 0.450 1.00 89.12 73 ARG A O 1
ATOM 577 N N . GL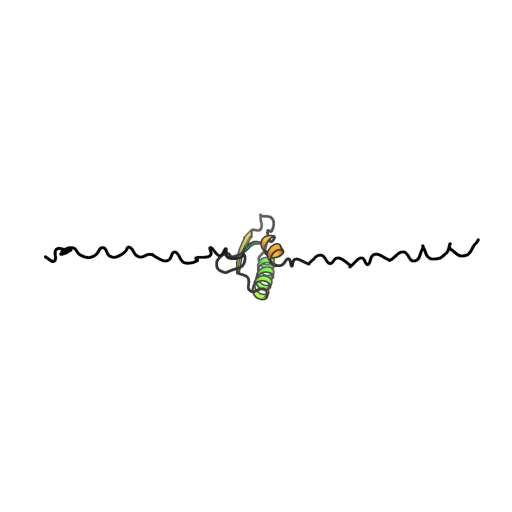U A 1 74 ? -2.166 -5.765 -1.189 1.00 87.31 74 GLU A N 1
ATOM 578 C CA . GLU A 1 74 ? -1.333 -4.635 -0.772 1.00 87.31 74 GLU A CA 1
ATOM 579 C C . GLU A 1 74 ? -1.794 -4.045 0.566 1.00 87.31 74 GLU A C 1
ATOM 581 O O . GLU A 1 74 ? -0.954 -3.715 1.406 1.00 87.31 74 GLU A O 1
ATOM 586 N N . LEU A 1 75 ? -3.111 -3.956 0.782 1.00 89.38 75 LEU A N 1
ATOM 587 C CA . LEU A 1 75 ? -3.690 -3.486 2.038 1.00 89.38 75 LEU A CA 1
ATOM 588 C C . LEU A 1 75 ? -3.392 -4.476 3.170 1.00 89.38 75 LEU A C 1
ATOM 590 O O . LEU A 1 75 ? -2.895 -4.071 4.219 1.00 89.38 75 LEU A O 1
ATOM 594 N N . ASP A 1 76 ? -3.594 -5.773 2.930 1.00 89.56 76 ASP A N 1
ATOM 595 C CA . ASP A 1 76 ? -3.292 -6.825 3.909 1.00 89.56 76 ASP A CA 1
ATOM 596 C C . ASP A 1 76 ? -1.815 -6.810 4.315 1.00 89.56 76 ASP A C 1
ATOM 598 O O . ASP A 1 76 ? -1.470 -6.895 5.497 1.00 89.56 76 ASP A O 1
ATOM 602 N N . PHE A 1 77 ? -0.922 -6.647 3.337 1.00 87.94 77 PHE A N 1
ATOM 603 C CA . PHE A 1 77 ? 0.506 -6.530 3.595 1.00 87.94 77 PHE A CA 1
ATOM 604 C C . PHE A 1 77 ? 0.833 -5.277 4.418 1.00 87.94 77 PHE A C 1
ATOM 606 O O . PHE A 1 77 ? 1.620 -5.360 5.363 1.00 87.94 77 PHE A O 1
ATOM 613 N N . ALA A 1 78 ? 0.215 -4.135 4.102 1.00 86.88 78 ALA A N 1
ATOM 614 C CA . ALA A 1 78 ? 0.417 -2.884 4.830 1.00 86.88 78 ALA A CA 1
ATOM 615 C C . ALA A 1 78 ? -0.053 -2.962 6.294 1.00 86.88 78 ALA A C 1
ATOM 617 O O . ALA A 1 78 ? 0.577 -2.366 7.172 1.00 86.88 78 ALA A O 1
ATOM 618 N N . LEU A 1 79 ? -1.122 -3.716 6.566 1.00 88.25 79 LEU A N 1
ATOM 619 C CA . LEU A 1 79 ? -1.663 -3.923 7.912 1.00 88.25 79 LEU A CA 1
ATOM 620 C C . LEU A 1 79 ? -0.938 -5.024 8.695 1.00 88.25 79 LEU A C 1
ATOM 622 O O . LEU A 1 79 ? -0.976 -5.032 9.931 1.00 88.25 79 LEU A O 1
ATOM 626 N N . SER A 1 80 ? -0.260 -5.943 8.005 1.00 89.00 80 SER A N 1
ATOM 627 C CA . SER A 1 80 ? 0.454 -7.045 8.644 1.00 89.00 80 SER A CA 1
ATOM 628 C C . SER A 1 80 ? 1.563 -6.529 9.575 1.00 89.00 80 SER A C 1
ATOM 630 O O . SER A 1 80 ? 2.537 -5.891 9.169 1.00 89.00 80 SER A O 1
ATOM 632 N N . LYS A 1 81 ? 1.422 -6.795 10.878 1.00 80.25 81 LYS A N 1
ATOM 633 C CA . LYS A 1 81 ? 2.451 -6.476 11.874 1.00 80.25 81 LYS A CA 1
ATOM 634 C C . LYS A 1 81 ? 3.377 -7.675 12.036 1.00 80.25 81 LYS A C 1
ATOM 636 O O . LYS A 1 81 ? 2.941 -8.755 12.421 1.00 80.25 81 LYS A O 1
ATOM 641 N N . SER A 1 82 ? 4.669 -7.471 11.789 1.00 79.00 82 SER A N 1
ATOM 642 C CA . SER A 1 82 ? 5.700 -8.475 12.067 1.00 79.00 82 SER A CA 1
ATOM 643 C C . SER A 1 82 ? 5.797 -8.732 13.574 1.00 79.00 82 SER A C 1
ATOM 645 O O . SER A 1 82 ? 6.190 -7.839 14.329 1.00 79.00 82 SER A O 1
ATOM 647 N N . THR A 1 83 ? 5.507 -9.955 14.012 1.00 84.06 83 THR A N 1
ATOM 648 C CA . THR A 1 83 ? 5.734 -10.388 15.396 1.00 84.06 83 THR A CA 1
ATOM 649 C C . THR A 1 83 ? 7.164 -10.907 15.569 1.00 84.06 83 THR A C 1
ATOM 651 O O . THR A 1 83 ? 7.588 -11.760 14.787 1.00 84.06 83 THR A O 1
ATOM 654 N N . PRO A 1 84 ? 7.919 -10.443 16.579 1.00 87.50 84 PRO A N 1
ATOM 655 C CA . PRO A 1 84 ? 9.243 -10.986 16.858 1.00 87.50 84 PRO A CA 1
ATOM 656 C C . PRO A 1 84 ? 9.141 -12.435 17.354 1.00 87.50 84 PRO A C 1
ATOM 658 O O . PRO A 1 84 ? 8.247 -12.774 18.129 1.00 87.50 84 PRO A O 1
ATOM 661 N N . GLN A 1 85 ? 10.079 -13.285 16.935 1.00 87.88 85 GLN A N 1
ATOM 662 C CA . GLN A 1 85 ? 10.217 -14.630 17.485 1.00 87.88 85 GLN A CA 1
ATOM 663 C C . GLN A 1 85 ? 10.834 -14.536 18.884 1.00 87.88 85 GLN A C 1
ATOM 665 O O . GLN A 1 85 ? 11.941 -14.022 19.048 1.00 87.88 85 GLN A O 1
ATOM 670 N N . ILE A 1 86 ? 10.110 -15.020 19.889 1.00 89.56 86 ILE A N 1
ATOM 671 C CA . ILE A 1 86 ? 10.593 -15.081 21.268 1.00 89.56 86 ILE A CA 1
ATOM 672 C C . ILE A 1 86 ? 11.240 -16.451 21.467 1.00 89.56 86 ILE A C 1
ATOM 674 O O . ILE A 1 86 ? 10.631 -17.476 21.167 1.00 89.56 86 ILE A O 1
ATOM 678 N N . PHE A 1 87 ? 12.481 -16.459 21.950 1.00 88.75 87 PHE A N 1
ATOM 679 C CA . PHE A 1 87 ? 13.176 -17.671 22.368 1.00 88.75 87 PHE A CA 1
ATOM 680 C C . PHE A 1 87 ? 13.281 -17.685 23.886 1.00 88.75 87 PHE A C 1
ATOM 682 O O . PHE A 1 87 ? 13.759 -16.716 24.483 1.00 88.75 87 PHE A O 1
ATOM 689 N N . ASP A 1 88 ? 12.881 -18.794 24.499 1.00 87.00 88 ASP A N 1
ATOM 690 C CA . ASP A 1 88 ? 13.087 -18.994 25.925 1.00 87.00 88 ASP A CA 1
ATOM 691 C C . ASP A 1 88 ? 14.565 -19.243 26.215 1.00 87.00 88 ASP A C 1
ATOM 693 O O . ASP A 1 88 ? 15.269 -19.971 25.506 1.00 87.00 88 ASP A O 1
ATOM 697 N N . LYS A 1 89 ? 15.053 -18.616 27.287 1.00 82.12 89 LYS A N 1
ATOM 698 C CA . LYS A 1 89 ? 16.416 -18.826 27.760 1.00 82.12 89 LYS A CA 1
ATOM 699 C C . LYS A 1 89 ? 16.514 -20.236 28.337 1.00 82.12 89 LYS A C 1
ATOM 701 O O . LYS A 1 89 ? 16.107 -20.468 29.472 1.00 82.12 89 LYS A O 1
ATOM 706 N N . VAL A 1 90 ? 17.110 -21.153 27.580 1.00 81.88 90 VAL A N 1
ATOM 707 C CA . VAL A 1 90 ? 17.500 -22.465 28.102 1.00 81.88 90 VAL A CA 1
ATOM 708 C C . VAL A 1 90 ? 18.632 -22.249 29.106 1.00 81.88 90 VAL A C 1
ATOM 710 O O . VAL A 1 90 ? 19.752 -21.889 28.738 1.00 81.88 90 VAL A O 1
ATOM 713 N N . LEU A 1 91 ? 18.331 -22.412 30.393 1.00 74.88 91 LEU A N 1
ATOM 714 C CA . LEU A 1 91 ? 19.354 -22.580 31.416 1.00 74.88 91 LEU A CA 1
ATOM 715 C C . LEU A 1 91 ? 19.858 -24.015 31.265 1.00 74.88 91 LEU A C 1
ATOM 717 O O . LEU A 1 91 ? 19.068 -24.950 31.353 1.00 74.88 91 LEU A O 1
ATOM 721 N N . ALA A 1 92 ? 21.145 -24.194 30.972 1.00 62.81 92 ALA A N 1
ATOM 722 C CA . ALA A 1 92 ? 21.755 -25.509 31.093 1.00 62.81 92 ALA A CA 1
ATOM 723 C C . ALA A 1 92 ? 21.646 -25.915 32.566 1.00 62.81 92 ALA A C 1
ATOM 725 O O . ALA A 1 92 ? 22.301 -25.306 33.416 1.00 62.81 92 ALA A O 1
ATOM 726 N N . ASP A 1 93 ? 20.782 -26.885 32.864 1.00 58.50 93 ASP A N 1
ATOM 727 C CA . ASP A 1 93 ? 20.767 -27.524 34.170 1.00 58.50 93 ASP A CA 1
ATOM 728 C C . ASP A 1 93 ? 22.172 -28.078 34.411 1.00 58.50 93 ASP A C 1
ATOM 730 O O . ASP A 1 93 ? 22.688 -28.914 33.668 1.00 58.50 93 ASP A O 1
ATOM 734 N N . ILE A 1 94 ? 22.834 -27.533 35.428 1.00 57.66 94 ILE A N 1
ATOM 735 C CA . ILE A 1 94 ? 24.035 -28.131 35.989 1.00 57.66 94 ILE A CA 1
ATOM 736 C C . ILE A 1 94 ? 23.556 -29.448 36.588 1.00 57.66 94 ILE A C 1
ATOM 738 O O . ILE A 1 94 ? 22.925 -29.455 37.644 1.00 57.66 94 ILE A O 1
ATOM 742 N N . ASP A 1 95 ? 23.815 -30.539 35.874 1.00 54.25 95 ASP A N 1
ATOM 743 C CA . ASP A 1 95 ? 23.538 -31.904 36.294 1.00 54.25 95 ASP A CA 1
ATOM 744 C C . ASP A 1 95 ? 24.047 -32.127 37.730 1.00 54.25 95 ASP A C 1
ATOM 746 O O . ASP A 1 95 ? 25.235 -32.335 37.983 1.00 54.25 95 ASP A O 1
ATOM 750 N N . GLN A 1 96 ? 23.134 -32.113 38.706 1.00 54.31 96 GLN A N 1
ATOM 751 C CA . GLN A 1 96 ? 23.414 -32.470 40.104 1.00 54.31 96 GLN A CA 1
ATOM 752 C C . GLN A 1 96 ? 23.703 -33.978 40.276 1.00 54.31 96 GLN A C 1
ATOM 754 O O . GLN A 1 96 ? 23.778 -34.485 41.395 1.00 54.31 96 GLN A O 1
ATOM 759 N N . THR A 1 97 ? 23.877 -34.724 39.182 1.00 50.03 97 THR A N 1
ATOM 760 C CA . THR A 1 97 ? 24.000 -36.186 39.152 1.00 50.03 97 THR A CA 1
ATOM 761 C C . THR A 1 97 ? 25.383 -36.713 39.542 1.00 50.03 97 THR A C 1
ATOM 763 O O . THR A 1 97 ? 25.547 -37.925 39.636 1.00 50.03 97 THR A O 1
ATOM 766 N N . ASN A 1 98 ? 26.363 -35.851 39.850 1.00 50.31 98 ASN A N 1
ATOM 767 C CA . ASN A 1 98 ? 27.750 -36.276 40.091 1.00 50.31 98 ASN A CA 1
ATOM 768 C C . ASN A 1 98 ? 28.263 -36.134 41.542 1.00 50.31 98 ASN A C 1
ATOM 770 O O . ASN A 1 98 ? 29.470 -36.116 41.767 1.00 50.31 98 ASN A O 1
ATOM 774 N N . PHE A 1 99 ? 27.377 -36.051 42.544 1.00 52.44 99 PHE A N 1
ATOM 775 C CA . PHE A 1 99 ? 27.780 -35.919 43.960 1.00 52.44 99 PHE A CA 1
ATOM 776 C C . PHE A 1 99 ? 27.581 -37.170 44.831 1.00 52.44 99 PHE A C 1
ATOM 778 O O . PHE A 1 99 ? 27.804 -37.108 46.036 1.00 52.44 99 PHE A O 1
ATOM 785 N N . LYS A 1 100 ? 27.186 -38.320 44.276 1.00 55.16 100 LYS A N 1
ATOM 786 C CA . LYS A 1 100 ? 27.004 -39.551 45.067 1.00 55.16 100 LYS A CA 1
ATOM 787 C C . LYS A 1 100 ? 27.802 -40.707 44.490 1.00 55.16 100 LYS A C 1
ATOM 789 O O . LYS A 1 100 ? 27.208 -41.539 43.824 1.00 55.16 100 LYS A O 1
ATOM 794 N N . ASN A 1 101 ? 29.119 -40.737 44.722 1.00 53.09 101 ASN A N 1
ATOM 795 C CA . ASN A 1 101 ? 29.918 -41.970 44.596 1.00 53.09 101 ASN A CA 1
ATOM 796 C C . ASN A 1 101 ? 31.316 -41.938 45.263 1.00 53.09 101 ASN A C 1
ATOM 798 O O . ASN A 1 101 ? 32.147 -42.781 44.942 1.00 53.09 101 ASN A O 1
ATOM 802 N N . PHE A 1 102 ? 31.595 -41.028 46.206 1.00 52.78 102 PHE A N 1
ATOM 803 C CA . PHE A 1 102 ? 32.928 -40.921 46.832 1.00 52.78 102 PHE A CA 1
ATOM 804 C C . PHE A 1 102 ? 33.021 -41.344 48.310 1.00 52.78 102 PHE A C 1
ATOM 806 O O . PHE A 1 102 ? 34.016 -41.019 48.938 1.00 52.78 102 PHE A O 1
ATOM 813 N N . ASP A 1 103 ? 32.073 -42.129 48.840 1.00 50.28 103 ASP A N 1
ATOM 814 C CA . ASP A 1 103 ? 32.132 -42.629 50.231 1.00 50.28 103 ASP A CA 1
ATOM 815 C C . ASP A 1 103 ? 31.936 -44.160 50.340 1.00 50.28 103 ASP A C 1
ATOM 817 O O . ASP A 1 103 ? 31.111 -44.633 51.119 1.00 50.28 103 ASP A O 1
ATOM 821 N N . LEU A 1 104 ? 32.666 -44.960 49.550 1.00 48.34 104 LEU A N 1
ATOM 822 C CA . LEU A 1 104 ? 32.771 -46.421 49.739 1.00 48.34 104 LEU A CA 1
ATOM 823 C C . LEU A 1 104 ? 34.166 -46.952 49.343 1.00 48.34 104 LEU A C 1
ATOM 825 O O . LEU A 1 104 ? 34.293 -47.649 48.339 1.00 48.34 104 LEU A O 1
ATOM 829 N N . ILE A 1 105 ? 35.198 -46.629 50.135 1.00 48.44 105 ILE A N 1
ATOM 830 C CA . ILE A 1 105 ? 36.382 -47.478 50.406 1.00 48.44 105 ILE A CA 1
ATOM 831 C C . ILE A 1 105 ? 36.766 -47.277 51.872 1.00 48.44 105 ILE A C 1
ATOM 833 O O . ILE A 1 105 ? 36.848 -46.099 52.284 1.00 48.44 105 ILE A O 1
#

Radius of gyration: 34.25 Å; chains: 1; bounding box: 82×90×67 Å

pLDDT: mean 77.66, std 14.21, range [47.12, 92.62]

Secondary structure (DSSP, 8-state):
-------SPPP--------------PPPTTBTTB-EEEEESSHHHHHHHHHHHHHTT--EEEEE-TTS--B-HHHHHHH-PPPPPP---------GGGSSSS---

Sequence (105 aa):
MSKFFFMGKPDIMGKNNSNGFAPKRIAKLGTELRPLTLIVNSVERQSEIEAILEEHSMFASIEVKAEVPEDIRELDFALSKSTPQIFDKVLADIDQTNFKNFDLI

Foldseek 3Di:
DDPPPPVDDPPPPPPPPCPDDPPPDDDDEQDPVHDAEWEAADPVVVVVVVVVNVVVVGGH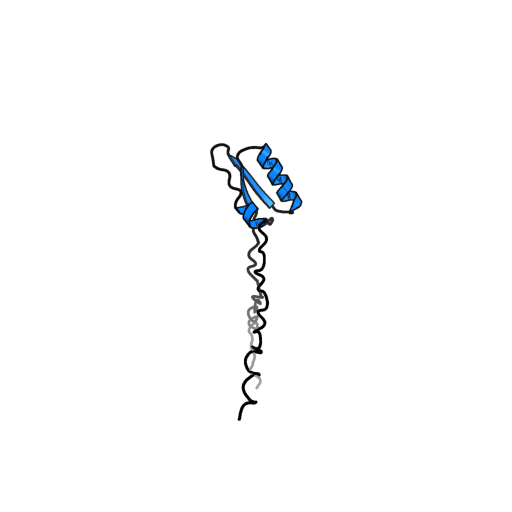DYHHHNVDPTDCVRVVVVPDDDDDDDDDDDDPPPPPPPDPDDPDD